Protein AF-A0A0E4C7U7-F1 (afdb_monomer)

Secondary structure (DSSP, 8-state):
-HHHHHHHHHHHHHHHHHHHHHHHHHSSPPEEEEEEES-HHHHHHHHHHHHHHS-TTS-EEEEEEEEGGGHHHHHHHHHHHHHH-TTEEEEEEEEPP-

Mean predicted aligned error: 12.33 Å

pLDDT: mean 71.05, std 8.7, range [51.72, 91.25]

Solvent-accessible surface area (backbone atoms only — not comparable to full-atom values): 5692 Å² total; per-residue (Å²): 116,68,69,60,53,54,50,53,50,52,53,52,52,52,51,50,53,53,51,52,54,50,51,53,64,70,67,51,78,55,54,75,42,82,43,79,43,91,49,75,85,58,39,61,59,51,49,50,54,56,55,69,74,45,66,91,85,52,52,30,32,39,38,40,35,28,42,70,94,50,51,69,63,43,54,52,49,48,55,52,47,40,70,76,37,77,54,40,47,75,45,80,44,80,40,80,78,128

Sequence (98 aa):
MILLKAFCFGLWLAMILALIRADWYEQAPFNQVYLYLNNPETAEGQVYKTLGHLLPDERLSLEISAYNPYYSELLFIASRIGRRYPAVMVQINRIAAR

Structure (mmCIF, N/CA/C/O backbone):
data_AF-A0A0E4C7U7-F1
#
_entry.id   AF-A0A0E4C7U7-F1
#
loop_
_atom_site.group_PDB
_atom_site.id
_atom_site.type_symbol
_atom_site.label_atom_id
_atom_site.label_alt_id
_atom_site.label_comp_id
_atom_site.label_asym_id
_atom_site.label_entity_id
_atom_site.label_seq_id
_atom_site.pdbx_PDB_ins_code
_atom_site.Cartn_x
_atom_site.Cartn_y
_atom_site.Cartn_z
_atom_site.occupancy
_atom_site.B_iso_or_equiv
_atom_site.auth_seq_id
_atom_site.auth_comp_id
_atom_site.auth_asym_id
_atom_site.auth_atom_id
_atom_site.pdbx_PDB_model_num
ATOM 1 N N . MET A 1 1 ? -41.481 -4.213 34.194 1.00 62.50 1 MET A N 1
ATOM 2 C CA . MET A 1 1 ? -41.496 -3.978 32.725 1.00 62.50 1 MET A CA 1
ATOM 3 C C . MET A 1 1 ? -40.726 -2.734 32.271 1.00 62.50 1 MET A C 1
ATOM 5 O O . MET A 1 1 ? -40.175 -2.775 31.180 1.00 62.50 1 MET A O 1
ATOM 9 N N . ILE A 1 2 ? -40.649 -1.651 33.058 1.00 73.75 2 ILE A N 1
ATOM 10 C CA . ILE A 1 2 ? -39.964 -0.401 32.654 1.00 73.75 2 ILE A CA 1
ATOM 11 C C . ILE A 1 2 ? -38.432 -0.566 32.551 1.00 73.75 2 ILE A C 1
ATOM 13 O O . ILE A 1 2 ? -37.839 -0.127 31.571 1.00 73.75 2 ILE A O 1
ATOM 17 N N . LEU A 1 3 ? -37.809 -1.285 33.492 1.00 76.44 3 LEU A N 1
ATOM 18 C CA . LEU A 1 3 ? -36.361 -1.566 33.495 1.00 76.44 3 LEU A CA 1
ATOM 19 C C . LEU A 1 3 ? -35.879 -2.323 32.244 1.00 76.44 3 LEU A C 1
ATOM 21 O O . LEU A 1 3 ? -34.848 -1.981 31.676 1.00 76.44 3 LEU A O 1
ATOM 25 N N . LEU A 1 4 ? -36.657 -3.303 31.771 1.00 81.31 4 LEU A N 1
ATOM 26 C CA . LEU A 1 4 ? -36.325 -4.078 30.570 1.00 81.31 4 LEU A CA 1
ATOM 27 C C . LEU A 1 4 ? -36.349 -3.206 29.306 1.00 81.31 4 LEU A C 1
ATOM 29 O O . LEU A 1 4 ? -35.465 -3.309 28.463 1.00 81.31 4 LEU A O 1
ATOM 33 N N . LYS A 1 5 ? -37.332 -2.302 29.197 1.00 77.25 5 LYS A N 1
ATOM 34 C CA . LYS A 1 5 ? -37.437 -1.374 28.063 1.00 77.25 5 LYS A CA 1
ATOM 35 C C . LYS A 1 5 ? -36.259 -0.400 28.009 1.00 77.25 5 LYS A C 1
ATOM 37 O O . LYS A 1 5 ? -35.727 -0.167 26.929 1.00 77.25 5 LYS A O 1
ATOM 42 N N . ALA A 1 6 ? -35.830 0.123 29.159 1.00 74.62 6 ALA A N 1
ATOM 43 C CA . ALA A 1 6 ? -34.666 1.004 29.240 1.00 74.62 6 ALA A CA 1
ATOM 44 C C . ALA A 1 6 ? -33.368 0.281 28.840 1.00 74.62 6 ALA A C 1
ATOM 46 O O . ALA A 1 6 ? -32.558 0.833 28.099 1.00 74.62 6 ALA A O 1
ATOM 47 N N . PHE A 1 7 ? -33.207 -0.977 29.264 1.00 82.00 7 PHE A N 1
ATOM 48 C CA . PHE A 1 7 ? -32.048 -1.791 28.902 1.00 82.00 7 PHE A CA 1
ATOM 49 C C . PHE A 1 7 ? -31.986 -2.073 27.393 1.00 82.00 7 PHE A C 1
ATOM 51 O O . PHE A 1 7 ? -30.954 -1.845 26.766 1.00 82.00 7 PHE A O 1
ATOM 58 N N . CYS A 1 8 ? -33.102 -2.485 26.781 1.00 84.00 8 CYS A N 1
ATOM 59 C CA . CYS A 1 8 ? -33.176 -2.692 25.332 1.00 84.00 8 CYS A CA 1
ATOM 60 C C . CYS A 1 8 ? -32.902 -1.404 24.542 1.00 84.00 8 CYS A C 1
ATOM 62 O O . CYS A 1 8 ? -32.234 -1.452 23.512 1.00 84.00 8 CYS A O 1
ATOM 64 N N . PHE A 1 9 ? -33.378 -0.257 25.034 1.00 84.31 9 PHE A N 1
ATOM 65 C CA . PHE A 1 9 ? -33.127 1.035 24.398 1.00 84.31 9 PHE A CA 1
ATOM 66 C C . PHE A 1 9 ? -31.642 1.424 24.443 1.00 84.31 9 PHE A C 1
ATOM 68 O O . PHE A 1 9 ? -31.094 1.857 23.433 1.00 84.31 9 PHE A O 1
ATOM 75 N N . GLY A 1 10 ? -30.965 1.206 25.576 1.00 82.50 10 GLY A N 1
ATOM 76 C CA . GLY A 1 10 ? -29.522 1.439 25.694 1.00 82.50 10 GLY A CA 1
ATOM 77 C C . GLY A 1 10 ? -28.694 0.545 24.766 1.00 82.50 10 GLY A C 1
ATOM 78 O O . GLY A 1 10 ? -27.746 1.014 24.141 1.00 82.50 10 GLY A O 1
ATOM 79 N N . LEU A 1 11 ? -29.087 -0.723 24.622 1.00 86.62 11 LEU A N 1
ATOM 80 C CA . LEU A 1 11 ? -28.413 -1.687 23.747 1.00 86.62 11 LEU A CA 1
ATOM 81 C C . LEU A 1 11 ? -28.582 -1.325 22.262 1.00 86.62 11 LEU A C 1
ATOM 83 O O . LEU A 1 11 ? -27.617 -1.354 21.500 1.00 86.62 11 LEU A O 1
ATOM 87 N N . TRP A 1 12 ? -29.785 -0.899 21.870 1.00 91.25 12 TRP A N 1
ATOM 88 C CA . TRP A 1 12 ? -30.063 -0.392 20.525 1.00 91.25 12 TRP A CA 1
ATOM 89 C C . TRP A 1 12 ? -29.268 0.883 20.211 1.00 91.25 12 TRP A C 1
ATOM 91 O O . TRP A 1 12 ? -28.650 0.985 19.151 1.00 91.25 12 TRP A O 1
ATOM 101 N N . LEU A 1 13 ? -29.208 1.826 21.156 1.00 87.88 13 LEU A N 1
ATOM 102 C CA . LEU A 1 13 ? -28.441 3.063 21.004 1.00 87.88 13 LEU A CA 1
ATOM 103 C C . LEU A 1 13 ? -26.934 2.784 20.861 1.00 87.88 13 LEU A C 1
ATOM 105 O O . LEU A 1 13 ? -26.277 3.380 20.009 1.00 87.88 13 LEU A O 1
ATOM 109 N N . ALA A 1 14 ? -26.394 1.847 21.645 1.00 84.19 14 ALA A N 1
ATOM 110 C CA . ALA A 1 14 ? -24.995 1.432 21.555 1.00 84.19 14 ALA A CA 1
ATOM 111 C C . ALA A 1 14 ? -24.662 0.789 20.197 1.00 84.19 14 ALA A C 1
ATOM 113 O O . ALA A 1 14 ? -23.610 1.082 19.629 1.00 84.19 14 ALA A O 1
ATOM 114 N N . MET A 1 15 ? -25.563 -0.034 19.647 1.00 86.56 15 MET A N 1
ATOM 115 C CA . MET A 1 15 ? -25.397 -0.601 18.304 1.00 86.56 15 MET A CA 1
ATOM 116 C C . MET A 1 15 ? -25.363 0.483 17.225 1.00 86.56 15 MET A C 1
ATOM 118 O O . MET A 1 15 ? -24.506 0.432 16.348 1.00 86.56 15 MET A O 1
ATOM 122 N N . ILE A 1 16 ? -26.245 1.484 17.302 1.00 85.62 16 ILE A N 1
ATOM 123 C CA . ILE A 1 16 ? -26.256 2.599 16.343 1.00 85.62 16 ILE A CA 1
ATOM 124 C C . ILE A 1 16 ? -24.971 3.419 16.437 1.00 85.62 16 ILE A C 1
ATOM 126 O O . ILE A 1 16 ? -24.363 3.718 15.414 1.00 85.62 16 ILE A O 1
ATOM 130 N N . LEU A 1 17 ? -24.516 3.737 17.649 1.00 78.12 17 LEU A N 1
ATOM 131 C CA . LEU A 1 17 ? -23.254 4.448 17.863 1.00 78.12 17 LEU A CA 1
ATOM 132 C C . LEU A 1 17 ? -22.053 3.671 17.308 1.00 78.12 17 LEU A C 1
ATOM 134 O O . LEU A 1 17 ? -21.172 4.273 16.696 1.00 78.1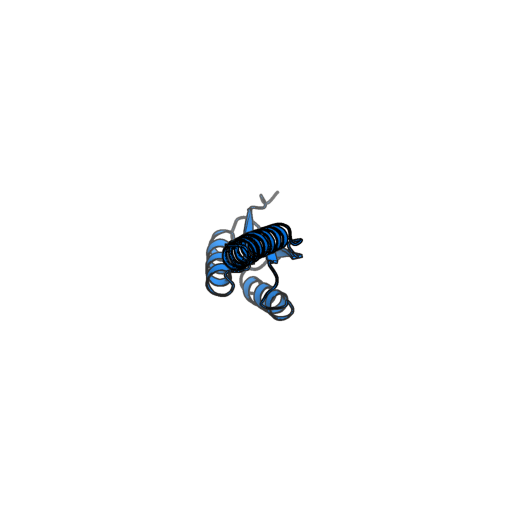2 17 LEU A O 1
ATOM 138 N N . ALA A 1 18 ? -22.022 2.348 17.481 1.00 72.31 18 ALA A N 1
ATOM 139 C CA . ALA A 1 18 ? 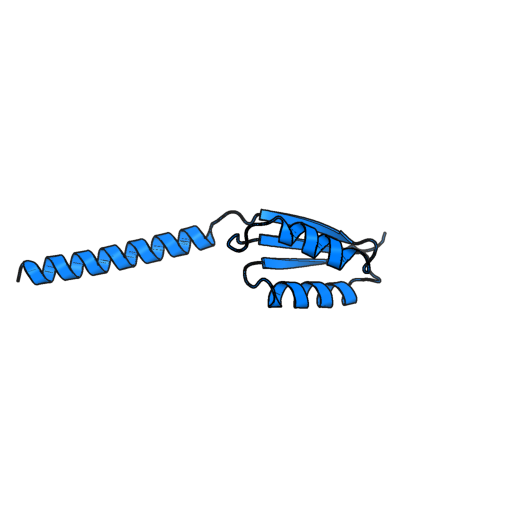-20.984 1.499 16.902 1.00 72.31 18 ALA A CA 1
ATOM 140 C C . ALA A 1 18 ? -21.024 1.508 15.364 1.00 72.31 18 ALA A C 1
ATOM 142 O O . ALA A 1 18 ? -19.972 1.594 14.733 1.00 72.31 18 ALA A O 1
ATOM 143 N N . LEU A 1 19 ? -22.222 1.486 14.770 1.00 74.75 19 LEU A N 1
ATOM 144 C CA . LEU A 1 19 ? -22.406 1.538 13.319 1.00 74.75 19 LEU A CA 1
ATOM 145 C C . LEU A 1 19 ? -21.948 2.882 12.733 1.00 74.75 19 LEU A C 1
ATOM 147 O O . LEU A 1 19 ? -21.193 2.905 11.769 1.00 74.75 19 LEU A O 1
ATOM 151 N N . ILE A 1 20 ? -22.339 3.997 13.361 1.00 69.81 20 ILE A N 1
ATOM 152 C CA . ILE A 1 20 ? -21.929 5.351 12.954 1.00 69.81 20 ILE A CA 1
ATOM 153 C C . ILE A 1 20 ? -20.407 5.495 13.037 1.00 69.81 20 ILE A C 1
ATOM 155 O O . ILE A 1 20 ? -19.783 6.073 12.150 1.00 69.81 20 ILE A O 1
ATOM 159 N N . ARG A 1 21 ? -19.789 4.956 14.094 1.00 61.78 21 ARG A N 1
ATOM 160 C CA . ARG A 1 21 ? -18.335 5.012 14.271 1.00 61.78 21 ARG A CA 1
ATOM 161 C C . ARG A 1 21 ? -17.593 4.183 13.220 1.00 61.78 21 ARG A C 1
ATOM 163 O O . ARG A 1 21 ? -16.514 4.590 12.802 1.00 61.78 21 ARG A O 1
ATOM 170 N N . ALA A 1 22 ? -18.160 3.054 12.795 1.00 58.53 22 ALA A N 1
ATOM 171 C CA . ALA A 1 22 ? -17.613 2.248 11.706 1.00 58.53 22 ALA A CA 1
ATOM 172 C C . ALA A 1 22 ? -17.702 2.982 10.356 1.00 58.53 22 ALA A C 1
ATOM 174 O O . ALA A 1 22 ? -16.709 3.036 9.637 1.00 58.53 22 ALA A O 1
ATOM 175 N N . ASP A 1 23 ? -18.837 3.620 10.066 1.00 61.06 23 ASP A N 1
ATOM 176 C CA . ASP A 1 23 ? -19.062 4.383 8.828 1.00 61.06 23 ASP A CA 1
ATOM 177 C C . ASP A 1 23 ? -18.143 5.618 8.734 1.00 61.06 23 ASP A C 1
ATOM 179 O O . ASP A 1 23 ? -17.511 5.880 7.713 1.00 61.06 23 ASP A O 1
ATOM 183 N N . TRP A 1 24 ? -17.933 6.325 9.850 1.00 56.00 24 TRP A N 1
ATOM 184 C CA . TRP A 1 24 ? -16.940 7.407 9.927 1.00 56.00 24 TRP A CA 1
ATOM 185 C C . TRP A 1 24 ? -15.507 6.929 9.686 1.00 56.00 24 TRP A C 1
ATOM 187 O O . TRP A 1 24 ? -14.694 7.659 9.122 1.00 56.00 24 TRP A O 1
ATOM 197 N N . TYR A 1 25 ? -15.186 5.707 10.108 1.00 51.72 25 TYR A N 1
ATOM 198 C CA . TYR A 1 25 ? -13.878 5.111 9.856 1.00 51.72 25 TYR A CA 1
ATOM 199 C C . TYR A 1 25 ? -13.722 4.707 8.376 1.00 51.72 25 TYR A C 1
ATOM 201 O O . TYR A 1 25 ? -12.612 4.742 7.847 1.00 51.72 25 TYR A O 1
ATOM 209 N N . GLU A 1 26 ? -14.819 4.386 7.680 1.00 52.31 26 GLU A N 1
ATOM 210 C CA . GLU A 1 26 ? -14.862 4.169 6.225 1.00 52.31 26 GLU A CA 1
ATOM 211 C C . GLU A 1 26 ? -14.723 5.442 5.395 1.00 52.31 26 GLU A C 1
ATOM 213 O O . GLU A 1 26 ? -14.082 5.402 4.346 1.00 52.31 26 GLU A O 1
ATOM 218 N N . GLN A 1 27 ? -15.231 6.567 5.890 1.00 52.91 27 GLN A N 1
ATOM 219 C CA . GLN A 1 27 ? -15.208 7.852 5.186 1.00 52.91 27 GLN A CA 1
ATOM 220 C C . GLN A 1 27 ? -14.003 8.740 5.538 1.00 52.91 27 GLN A C 1
ATOM 222 O O . GLN A 1 27 ? -13.885 9.848 5.009 1.00 52.91 27 GLN A O 1
ATOM 227 N N . ALA A 1 28 ? -13.109 8.286 6.424 1.00 52.66 28 ALA A N 1
ATOM 228 C CA . ALA A 1 28 ? -11.908 9.036 6.776 1.00 52.66 28 ALA A CA 1
ATOM 229 C C . ALA A 1 28 ? -11.065 9.325 5.514 1.00 52.66 28 ALA A C 1
ATOM 231 O O . ALA A 1 28 ? -10.844 8.417 4.708 1.00 52.66 28 ALA A O 1
ATOM 232 N N . PRO A 1 29 ? -10.593 10.572 5.322 1.00 54.31 29 PRO A N 1
ATOM 233 C CA . PRO A 1 29 ? -9.816 10.935 4.148 1.00 54.31 29 PRO A CA 1
ATOM 234 C C . PRO A 1 29 ? -8.543 10.092 4.113 1.00 54.31 29 PRO A C 1
ATOM 236 O O . PRO A 1 29 ? -7.728 10.143 5.032 1.00 54.31 29 PRO A O 1
ATOM 239 N N . PHE A 1 30 ? -8.380 9.298 3.055 1.00 58.97 30 PHE A N 1
ATOM 240 C CA . PHE A 1 30 ? -7.132 8.588 2.831 1.00 58.97 30 PHE A CA 1
ATOM 241 C C . PHE A 1 30 ? -6.023 9.617 2.642 1.00 58.97 30 PHE A C 1
ATOM 243 O O . PHE A 1 30 ? -6.073 10.422 1.709 1.00 58.97 30 PHE A O 1
ATOM 250 N N . ASN A 1 31 ? -4.999 9.570 3.491 1.00 61.03 31 ASN A N 1
ATOM 251 C CA . ASN A 1 31 ? -3.779 10.315 3.221 1.00 61.03 31 ASN A CA 1
ATOM 252 C C . ASN A 1 31 ? -3.132 9.686 1.979 1.00 61.03 31 ASN A C 1
ATOM 254 O O . ASN A 1 31 ? -2.735 8.516 1.986 1.00 61.03 31 ASN A O 1
ATOM 258 N N . GLN A 1 32 ? -3.128 10.447 0.882 1.00 63.25 32 GLN A N 1
ATOM 259 C CA . GLN A 1 32 ? -2.624 10.001 -0.410 1.00 63.25 32 GLN A CA 1
ATOM 260 C C . GLN A 1 32 ? -1.119 10.229 -0.492 1.00 63.25 32 GLN A C 1
ATOM 262 O O . GLN A 1 32 ? -0.635 11.352 -0.354 1.00 63.25 32 GLN A O 1
ATOM 267 N N . VAL A 1 33 ? -0.381 9.158 -0.754 1.00 63.22 33 VAL A N 1
ATOM 268 C CA . VAL A 1 33 ? 1.059 9.203 -0.985 1.00 63.22 33 VAL A CA 1
ATOM 269 C C . VAL A 1 33 ? 1.318 8.832 -2.435 1.00 63.22 33 VAL A C 1
ATOM 271 O O . VAL A 1 33 ? 1.034 7.709 -2.843 1.00 63.22 33 VAL A O 1
ATOM 274 N N . TYR A 1 34 ? 1.884 9.768 -3.195 1.00 65.75 34 TYR A N 1
ATOM 275 C CA . TYR A 1 34 ? 2.282 9.552 -4.583 1.00 65.75 34 TYR A CA 1
ATOM 276 C C . TYR A 1 34 ? 3.765 9.206 -4.647 1.00 65.75 34 TYR A C 1
ATOM 278 O O . TYR A 1 34 ? 4.613 9.997 -4.229 1.00 65.75 34 TYR A O 1
ATOM 286 N N . LEU A 1 35 ? 4.088 8.040 -5.200 1.00 66.38 35 LEU A N 1
ATOM 287 C CA . LEU A 1 35 ? 5.465 7.625 -5.441 1.00 66.38 35 LEU A CA 1
ATOM 288 C C . LEU A 1 35 ? 5.697 7.415 -6.932 1.00 66.38 35 LEU A C 1
ATOM 290 O O . LEU A 1 35 ? 5.060 6.576 -7.569 1.00 66.38 35 LEU A O 1
ATOM 294 N N . TYR A 1 36 ? 6.650 8.172 -7.470 1.00 66.19 36 TYR A N 1
ATOM 295 C CA . TYR A 1 36 ? 7.125 8.029 -8.839 1.00 66.19 36 TYR A CA 1
ATOM 296 C C . TYR A 1 36 ? 8.426 7.250 -8.834 1.00 66.19 36 TYR A C 1
ATOM 298 O O . TYR A 1 36 ? 9.440 7.724 -8.321 1.00 66.19 36 TYR A O 1
ATOM 306 N N . LEU A 1 37 ? 8.401 6.060 -9.422 1.00 63.41 37 LEU A N 1
ATOM 307 C CA . LEU A 1 37 ? 9.562 5.188 -9.442 1.00 63.41 37 LEU A CA 1
ATOM 308 C C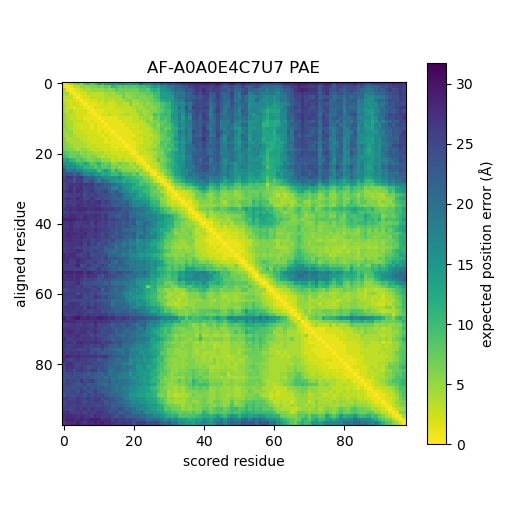 . LEU A 1 37 ? 10.222 5.214 -10.812 1.00 63.41 37 LEU A C 1
ATOM 310 O O . LEU A 1 37 ? 9.713 4.690 -11.803 1.00 63.41 37 LEU A O 1
ATOM 314 N N . ASN A 1 38 ? 11.387 5.849 -10.838 1.00 66.75 38 ASN A N 1
ATOM 315 C CA . ASN A 1 38 ? 12.349 5.804 -11.931 1.00 66.75 38 ASN A CA 1
ATOM 316 C C . ASN A 1 38 ? 13.481 4.790 -11.667 1.00 66.75 38 ASN A C 1
ATOM 318 O O . ASN A 1 38 ? 14.180 4.424 -12.606 1.00 66.75 38 ASN A O 1
ATOM 322 N N . ASN A 1 39 ? 13.643 4.328 -10.420 1.00 68.69 39 ASN A N 1
ATOM 323 C CA . ASN A 1 39 ? 14.618 3.320 -10.012 1.00 68.69 39 ASN A CA 1
ATOM 324 C C . ASN A 1 39 ? 14.008 2.380 -8.940 1.00 68.69 39 ASN A C 1
ATOM 326 O O . ASN A 1 39 ? 13.614 2.858 -7.873 1.00 68.69 39 ASN A O 1
ATOM 330 N N . PRO A 1 40 ? 13.914 1.060 -9.192 1.00 64.19 40 PRO A N 1
ATOM 331 C CA . PRO A 1 40 ? 13.315 0.100 -8.261 1.00 64.19 40 PRO A CA 1
ATOM 332 C C . PRO A 1 40 ? 14.139 -0.130 -6.983 1.00 64.19 40 PRO A C 1
ATOM 334 O O . PRO A 1 40 ? 13.562 -0.465 -5.952 1.00 64.19 40 PRO A O 1
ATOM 337 N N . GLU A 1 41 ? 15.461 0.068 -7.005 1.00 69.12 41 GLU A N 1
ATOM 338 C CA . GLU A 1 41 ? 16.325 -0.200 -5.841 1.00 69.12 41 GLU A CA 1
ATOM 339 C C . GLU A 1 41 ? 16.092 0.803 -4.707 1.00 69.12 41 GLU A C 1
ATOM 341 O O . GLU A 1 41 ? 16.114 0.456 -3.526 1.00 69.12 41 GLU A O 1
ATOM 346 N N . THR A 1 42 ? 15.824 2.061 -5.057 1.00 70.94 42 THR A N 1
ATOM 347 C CA . THR A 1 42 ? 15.534 3.125 -4.088 1.00 70.94 42 THR A CA 1
ATOM 348 C C . THR A 1 42 ? 14.047 3.216 -3.747 1.00 70.94 42 THR A C 1
ATOM 350 O O . THR A 1 42 ? 13.690 3.806 -2.724 1.00 70.94 42 THR A O 1
ATOM 353 N N . ALA A 1 43 ? 13.188 2.598 -4.562 1.00 68.56 43 ALA A N 1
ATOM 354 C CA . ALA A 1 43 ? 11.739 2.618 -4.428 1.00 68.56 43 ALA A CA 1
ATOM 355 C C . ALA A 1 43 ? 11.258 2.108 -3.072 1.00 68.56 43 ALA A C 1
ATOM 357 O O . ALA A 1 43 ? 10.543 2.802 -2.353 1.00 68.56 43 ALA A O 1
ATOM 358 N N . GLU A 1 44 ? 11.672 0.896 -2.709 1.00 70.38 44 GLU A N 1
ATOM 359 C CA . GLU A 1 44 ? 11.223 0.240 -1.484 1.00 70.38 44 GLU A CA 1
ATOM 360 C C . GLU A 1 44 ? 11.654 1.041 -0.240 1.00 70.38 44 GLU A C 1
ATOM 362 O O . GLU A 1 44 ? 10.861 1.251 0.679 1.00 70.38 44 GLU A O 1
ATOM 367 N N . GLY A 1 45 ? 12.878 1.580 -0.247 1.00 73.44 45 GLY A N 1
ATOM 368 C CA . GLY A 1 45 ? 13.382 2.437 0.827 1.00 73.44 45 GLY A CA 1
ATOM 369 C C . GLY A 1 45 ? 12.609 3.750 0.968 1.00 73.44 45 GLY A C 1
ATOM 370 O O . GLY A 1 45 ? 12.295 4.160 2.086 1.00 73.44 45 GLY A O 1
ATOM 371 N N . GLN A 1 46 ? 12.256 4.395 -0.148 1.00 72.25 46 GLN A N 1
ATOM 372 C CA . GLN A 1 46 ? 11.422 5.599 -0.131 1.00 72.25 46 GLN A CA 1
ATOM 373 C C . GLN A 1 46 ? 10.018 5.305 0.394 1.00 72.25 46 GLN A C 1
ATOM 375 O O . GLN A 1 46 ? 9.516 6.072 1.213 1.00 72.25 46 GLN A O 1
ATOM 380 N N . VAL A 1 47 ? 9.416 4.176 0.002 1.00 72.75 47 VAL A N 1
ATOM 381 C CA . VAL A 1 47 ? 8.108 3.772 0.527 1.00 72.75 47 VAL A CA 1
ATOM 382 C C . VAL A 1 47 ? 8.174 3.581 2.039 1.00 72.75 47 VAL A C 1
ATOM 384 O O . VAL A 1 47 ? 7.374 4.172 2.758 1.00 72.75 47 VAL A O 1
ATOM 387 N N . TYR A 1 48 ? 9.133 2.801 2.548 1.00 75.31 48 TYR A N 1
ATOM 388 C CA . TYR A 1 48 ? 9.238 2.563 3.989 1.00 75.31 48 TYR A CA 1
ATOM 389 C C . TYR A 1 48 ? 9.561 3.825 4.775 1.00 75.31 48 TYR A C 1
ATOM 391 O O . TYR A 1 48 ? 9.074 3.972 5.891 1.00 75.31 48 TYR A O 1
ATOM 399 N N . LYS A 1 49 ? 10.354 4.742 4.215 1.00 75.75 49 LYS A N 1
ATOM 400 C CA . LYS A 1 49 ? 10.619 6.029 4.856 1.00 75.75 49 LYS A CA 1
ATOM 401 C C . LYS A 1 49 ? 9.338 6.850 4.970 1.00 75.75 49 LYS A C 1
ATOM 403 O O . LYS A 1 49 ? 9.043 7.354 6.046 1.00 75.75 49 LYS A O 1
ATOM 408 N N . THR A 1 50 ? 8.554 6.934 3.897 1.00 70.56 50 THR A N 1
ATOM 409 C CA . THR A 1 50 ? 7.281 7.663 3.911 1.00 70.56 50 THR A CA 1
ATOM 410 C C . THR A 1 50 ? 6.267 7.011 4.846 1.00 70.56 50 THR A C 1
ATOM 412 O O . THR A 1 50 ? 5.682 7.698 5.675 1.00 70.56 50 THR A O 1
ATOM 415 N N . LEU A 1 51 ? 6.119 5.684 4.793 1.00 70.62 51 LEU A N 1
ATOM 416 C CA . LEU A 1 51 ? 5.242 4.938 5.699 1.00 70.62 51 LEU A CA 1
ATOM 417 C C . LEU A 1 51 ? 5.707 5.007 7.159 1.00 70.62 51 LEU A C 1
ATOM 419 O O . LEU A 1 51 ? 4.877 5.024 8.055 1.00 70.62 51 LEU A O 1
ATOM 423 N N . GLY A 1 52 ? 7.015 5.073 7.415 1.00 68.31 52 GLY A N 1
ATOM 424 C CA . GLY A 1 52 ? 7.573 5.193 8.763 1.00 68.31 52 GLY A CA 1
ATOM 425 C C . GLY A 1 52 ? 7.338 6.558 9.415 1.00 68.31 52 GLY A C 1
ATOM 426 O O . GLY A 1 52 ? 7.409 6.661 10.636 1.00 68.31 52 GLY A O 1
ATOM 427 N N . HIS A 1 53 ? 7.052 7.594 8.6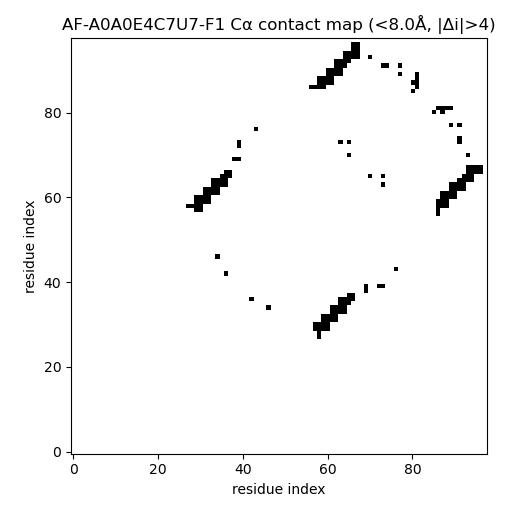22 1.00 66.25 53 HIS A N 1
ATOM 428 C CA . HIS A 1 53 ? 6.635 8.906 9.122 1.00 66.25 53 HIS A CA 1
ATOM 429 C C . HIS A 1 53 ? 5.121 9.013 9.343 1.00 66.25 53 HIS A C 1
ATOM 431 O O . HIS A 1 53 ? 4.676 9.959 9.992 1.00 66.25 53 HIS A O 1
ATOM 437 N N . LEU A 1 54 ? 4.338 8.072 8.814 1.00 65.50 54 LEU A N 1
ATOM 438 C CA . LEU A 1 54 ? 2.885 8.061 8.930 1.00 65.50 54 LEU A CA 1
ATOM 439 C C . LEU A 1 54 ? 2.459 7.244 10.155 1.00 65.50 54 LEU A C 1
ATOM 441 O O . LEU A 1 54 ? 3.092 6.250 10.517 1.00 65.50 54 LEU A O 1
ATOM 445 N N . LEU A 1 55 ? 1.403 7.697 10.830 1.00 59.59 55 LEU A N 1
ATOM 446 C CA . LEU A 1 55 ? 0.897 7.038 12.032 1.00 59.59 55 LEU A CA 1
ATOM 447 C C . LEU A 1 55 ? 0.371 5.628 11.678 1.00 59.59 55 LEU A C 1
ATOM 449 O O . LEU A 1 55 ? -0.333 5.485 10.679 1.00 59.59 55 LEU A O 1
ATOM 453 N N . PRO A 1 56 ? 0.665 4.588 12.488 1.00 58.88 56 PRO A N 1
ATOM 454 C CA . P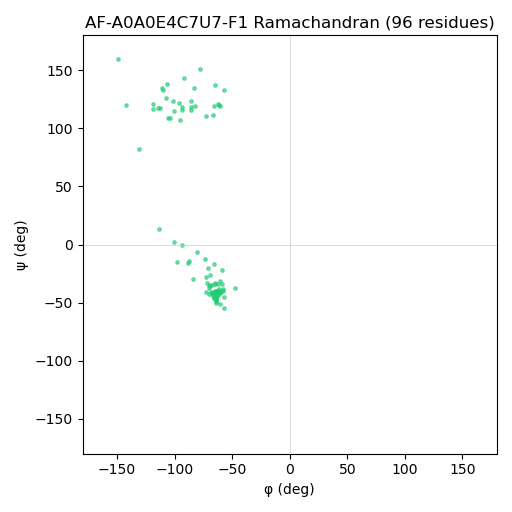RO A 1 56 ? 0.304 3.197 12.182 1.00 58.88 56 PRO A CA 1
ATOM 455 C C . PRO A 1 56 ? -1.201 2.938 12.004 1.00 58.88 56 PRO A C 1
ATOM 457 O O . PRO A 1 56 ? -1.572 1.949 11.376 1.00 58.88 56 PRO A O 1
ATOM 460 N N . ASP A 1 57 ? -2.046 3.814 12.551 1.00 60.34 57 ASP A N 1
ATOM 461 C CA . ASP A 1 57 ? -3.505 3.663 12.582 1.00 60.34 57 ASP A CA 1
ATOM 462 C C . ASP A 1 57 ? -4.233 4.488 11.507 1.00 60.34 57 ASP A C 1
ATOM 464 O O . ASP A 1 57 ? -5.467 4.489 11.451 1.00 60.34 57 ASP A O 1
ATOM 468 N N . GLU A 1 58 ? -3.496 5.202 10.651 1.00 65.50 58 GLU A N 1
ATOM 469 C CA . GLU A 1 58 ? -4.094 5.948 9.548 1.00 65.50 58 GLU A CA 1
ATOM 470 C C . GLU A 1 58 ? -4.351 5.042 8.342 1.00 65.50 58 GLU A C 1
ATOM 472 O O . GLU A 1 58 ? -3.506 4.253 7.914 1.00 65.50 58 GLU A O 1
ATOM 477 N N . ARG A 1 59 ? -5.547 5.176 7.763 1.00 63.22 59 ARG A N 1
ATOM 478 C CA . ARG A 1 59 ? -5.879 4.573 6.473 1.00 63.22 59 ARG A CA 1
ATOM 479 C C . ARG A 1 59 ? -5.158 5.360 5.384 1.00 63.22 59 ARG A C 1
ATOM 481 O O . ARG A 1 59 ? -5.476 6.519 5.124 1.00 63.22 59 ARG A O 1
ATOM 488 N N . LEU A 1 60 ? -4.167 4.734 4.761 1.00 69.81 60 LEU A N 1
ATOM 489 C CA . LEU A 1 60 ? -3.310 5.367 3.758 1.00 69.81 60 LEU A CA 1
ATOM 490 C C . LEU A 1 60 ? -3.667 4.847 2.372 1.00 69.81 60 LEU A C 1
ATOM 492 O O . LEU A 1 60 ? -3.853 3.645 2.193 1.00 69.81 60 LEU A O 1
ATOM 496 N N . SER A 1 61 ? -3.714 5.737 1.385 1.00 71.62 61 SER A N 1
ATOM 497 C CA . SER A 1 61 ? -3.770 5.339 -0.021 1.00 71.62 61 SER A CA 1
ATOM 498 C C . SER A 1 61 ? -2.408 5.597 -0.643 1.00 71.62 61 SER A C 1
ATOM 500 O O . SER A 1 61 ? -2.002 6.742 -0.832 1.00 71.62 61 SER A O 1
ATOM 502 N N . LEU A 1 62 ? -1.681 4.527 -0.935 1.00 74.44 62 LEU A N 1
ATOM 503 C CA . LEU A 1 62 ? -0.382 4.585 -1.581 1.00 74.44 62 LEU A CA 1
ATOM 504 C C . LEU A 1 62 ? -0.564 4.387 -3.082 1.00 74.44 62 LEU A C 1
ATOM 506 O O . LEU A 1 62 ? -0.813 3.272 -3.535 1.00 74.44 62 LEU A O 1
ATOM 510 N N . GLU A 1 63 ? -0.411 5.455 -3.853 1.00 75.25 63 GLU A N 1
ATOM 511 C CA . GLU A 1 63 ? -0.375 5.374 -5.305 1.00 75.25 63 GLU A CA 1
ATOM 512 C C . GLU A 1 63 ? 1.075 5.273 -5.773 1.00 75.25 63 GLU A C 1
ATOM 514 O O . GLU A 1 63 ? 1.889 6.173 -5.548 1.00 75.25 63 GLU A O 1
ATOM 519 N N . ILE A 1 64 ? 1.404 4.168 -6.439 1.00 72.31 64 ILE A N 1
ATOM 520 C CA . ILE A 1 64 ? 2.733 3.947 -6.988 1.00 72.31 64 ILE A CA 1
ATOM 521 C C . ILE A 1 64 ? 2.662 3.900 -8.506 1.00 72.31 64 ILE A C 1
ATOM 523 O O . ILE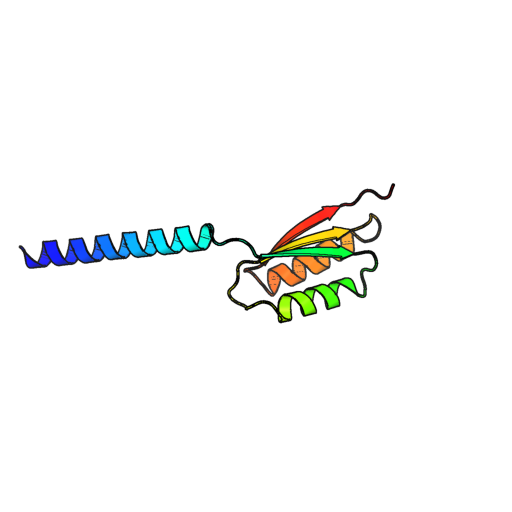 A 1 64 ? 2.037 3.016 -9.093 1.00 72.31 64 ILE A O 1
ATOM 527 N N . SER A 1 65 ? 3.338 4.852 -9.139 1.00 71.94 65 SER A N 1
ATOM 528 C CA . SER A 1 65 ? 3.400 4.980 -10.588 1.00 71.94 65 SER A CA 1
ATOM 529 C C . SER A 1 65 ? 4.797 4.652 -11.104 1.00 71.94 65 SER A C 1
ATOM 531 O O . SER A 1 65 ? 5.793 5.141 -10.564 1.00 71.94 65 SER A O 1
ATOM 533 N N . ALA A 1 66 ? 4.891 3.857 -12.173 1.00 65.81 66 ALA A N 1
ATOM 534 C CA . ALA A 1 66 ? 6.190 3.525 -12.759 1.00 65.81 66 ALA A CA 1
ATOM 535 C C . ALA A 1 66 ? 6.213 3.279 -14.252 1.00 65.81 66 ALA A C 1
ATOM 537 O O . ALA A 1 66 ? 5.213 2.931 -14.882 1.00 65.81 66 ALA A O 1
ATOM 538 N N . TYR A 1 67 ? 7.429 3.413 -14.777 1.00 69.56 67 TYR A N 1
ATOM 539 C CA . TYR A 1 67 ? 7.774 3.130 -16.155 1.00 69.56 67 TYR A CA 1
ATOM 540 C C . TYR A 1 67 ? 7.928 1.630 -16.423 1.00 69.56 67 TYR A C 1
ATOM 542 O O . TYR A 1 67 ? 8.307 0.834 -15.564 1.00 69.56 67 TYR A O 1
ATOM 550 N N . ASN A 1 68 ? 7.638 1.274 -17.674 1.00 62.25 68 ASN A N 1
ATOM 551 C CA . ASN A 1 68 ? 7.390 -0.077 -18.171 1.00 62.25 68 ASN A CA 1
ATOM 552 C C . ASN A 1 68 ? 8.395 -1.186 -17.765 1.00 62.25 68 ASN A C 1
ATOM 554 O O . ASN A 1 68 ? 7.910 -2.279 -17.486 1.00 62.25 68 ASN A O 1
ATOM 558 N N . PRO A 1 69 ? 9.727 -0.993 -17.657 1.00 68.62 69 PRO A N 1
ATOM 559 C CA . PRO A 1 69 ? 10.579 -2.117 -17.266 1.00 68.62 69 PRO A CA 1
ATOM 560 C C . PRO A 1 69 ? 10.483 -2.497 -15.778 1.00 68.62 69 PRO A C 1
ATOM 562 O O . PRO A 1 69 ? 10.956 -3.568 -15.431 1.00 68.62 69 PRO A O 1
ATOM 565 N N . TYR A 1 70 ? 9.874 -1.675 -14.912 1.00 70.88 70 TYR A N 1
ATOM 566 C CA . TYR A 1 70 ? 9.904 -1.870 -13.449 1.00 70.88 70 TYR A CA 1
ATOM 567 C C . TYR A 1 70 ? 8.541 -2.201 -12.822 1.00 70.88 70 TYR A C 1
ATOM 569 O O . TYR A 1 70 ? 8.358 -2.120 -11.605 1.00 70.88 70 TYR A O 1
ATOM 577 N N . TYR A 1 71 ? 7.547 -2.539 -13.646 1.00 72.06 71 TYR A N 1
ATOM 578 C CA . TYR A 1 71 ? 6.183 -2.805 -13.179 1.00 72.06 71 TYR A CA 1
ATOM 579 C C . TYR A 1 71 ? 6.076 -4.101 -12.352 1.00 72.06 71 TYR A C 1
ATOM 581 O O . TYR A 1 71 ? 5.320 -4.165 -11.383 1.00 72.06 71 TYR A O 1
ATOM 589 N N . SER A 1 72 ? 6.851 -5.132 -12.698 1.00 77.44 72 SER A N 1
ATOM 590 C CA . SER A 1 72 ? 6.901 -6.413 -11.977 1.00 77.44 72 SER A CA 1
ATOM 591 C C . SER A 1 72 ? 7.427 -6.263 -10.552 1.00 77.44 72 SER A C 1
ATOM 593 O O . SER A 1 72 ? 6.814 -6.734 -9.596 1.00 77.44 72 SER A O 1
ATOM 595 N N . GLU A 1 73 ? 8.543 -5.562 -10.404 1.00 76.62 73 GLU A N 1
ATOM 596 C CA . GLU A 1 73 ? 9.215 -5.245 -9.148 1.00 76.62 73 GLU A CA 1
ATOM 597 C C . GLU A 1 73 ? 8.268 -4.472 -8.230 1.00 76.62 73 GLU A C 1
ATOM 599 O O . GLU A 1 73 ? 8.230 -4.681 -7.018 1.00 76.62 73 GLU A O 1
ATOM 604 N N . LEU A 1 74 ? 7.420 -3.643 -8.827 1.00 74.06 74 LEU A N 1
ATOM 605 C CA . LEU A 1 74 ? 6.407 -2.886 -8.124 1.00 74.06 74 LEU A CA 1
ATOM 606 C C . LEU A 1 74 ? 5.266 -3.694 -7.559 1.00 74.06 74 LEU A C 1
ATOM 608 O O . LEU A 1 74 ? 4.867 -3.459 -6.421 1.00 74.06 74 LEU A O 1
ATOM 612 N N . LEU A 1 75 ? 4.762 -4.659 -8.319 1.00 78.56 75 LEU A N 1
ATOM 613 C CA . LEU A 1 75 ? 3.776 -5.602 -7.805 1.00 78.56 75 LEU A CA 1
ATOM 614 C C . LEU A 1 75 ? 4.338 -6.355 -6.592 1.00 78.56 75 LEU A C 1
ATOM 616 O O . LEU A 1 75 ? 3.629 -6.552 -5.604 1.00 78.56 75 LEU A O 1
ATOM 620 N N . PHE A 1 76 ? 5.627 -6.711 -6.625 1.00 82.62 76 PHE A N 1
ATOM 621 C CA . PHE A 1 76 ? 6.311 -7.333 -5.491 1.00 82.62 76 PHE A CA 1
ATOM 622 C C . PHE A 1 76 ? 6.433 -6.401 -4.279 1.00 82.62 76 PHE A C 1
ATOM 624 O O . PHE A 1 76 ? 6.134 -6.821 -3.158 1.00 82.62 76 PHE A O 1
ATOM 631 N N . ILE A 1 77 ? 6.832 -5.145 -4.484 1.00 77.25 77 ILE A N 1
ATOM 632 C CA . ILE A 1 77 ? 6.948 -4.146 -3.413 1.00 77.25 77 ILE A CA 1
ATOM 633 C C . ILE A 1 77 ? 5.566 -3.858 -2.804 1.00 77.25 77 ILE A C 1
ATOM 635 O O . ILE A 1 77 ? 5.395 -3.970 -1.590 1.00 77.25 77 ILE A O 1
ATOM 639 N N . ALA A 1 78 ? 4.552 -3.603 -3.634 1.00 77.44 78 ALA A N 1
ATOM 640 C CA . ALA A 1 78 ? 3.166 -3.387 -3.218 1.00 77.44 78 ALA A CA 1
ATOM 641 C C . ALA A 1 78 ? 2.605 -4.572 -2.417 1.00 77.44 78 ALA A C 1
ATOM 643 O O . ALA A 1 78 ? 2.027 -4.388 -1.346 1.00 77.44 78 ALA A O 1
ATOM 644 N N . SER A 1 79 ? 2.843 -5.801 -2.887 1.00 81.31 79 SER A N 1
ATOM 645 C CA . SER A 1 79 ? 2.481 -7.042 -2.190 1.00 81.31 79 SER A CA 1
ATOM 646 C C . SER A 1 79 ? 3.106 -7.141 -0.796 1.00 81.31 79 SER A C 1
ATOM 648 O O . SER A 1 79 ? 2.473 -7.620 0.150 1.00 81.31 79 SER A O 1
ATOM 650 N N . ARG A 1 80 ? 4.367 -6.722 -0.657 1.00 84.12 80 ARG A N 1
ATOM 651 C CA . ARG A 1 80 ? 5.093 -6.755 0.615 1.00 84.12 80 ARG A CA 1
ATOM 652 C C . ARG A 1 80 ? 4.578 -5.684 1.576 1.00 84.12 80 ARG A C 1
ATOM 654 O O . ARG A 1 80 ? 4.388 -5.977 2.755 1.00 84.12 80 ARG A O 1
ATOM 661 N N . ILE A 1 81 ? 4.288 -4.488 1.066 1.00 77.50 81 ILE A N 1
ATOM 662 C CA . ILE A 1 81 ? 3.709 -3.381 1.837 1.00 77.50 81 ILE A CA 1
ATOM 663 C C . ILE A 1 81 ? 2.318 -3.745 2.343 1.00 77.50 81 ILE A C 1
ATOM 665 O O . ILE A 1 81 ? 2.098 -3.656 3.544 1.00 77.50 81 ILE A O 1
ATOM 669 N N . GLY A 1 82 ? 1.418 -4.226 1.481 1.00 75.19 82 GLY A N 1
ATOM 670 C CA . GLY A 1 82 ? 0.056 -4.594 1.888 1.00 75.19 82 GLY A CA 1
ATOM 671 C C . GLY A 1 82 ? 0.024 -5.707 2.941 1.00 75.19 82 GLY A C 1
ATOM 672 O O . GLY A 1 82 ? -0.832 -5.710 3.819 1.00 75.19 82 GLY A O 1
ATOM 673 N N . ARG A 1 83 ? 1.005 -6.622 2.920 1.00 80.19 83 ARG A N 1
ATOM 674 C CA . ARG A 1 83 ? 1.170 -7.637 3.975 1.00 80.19 83 ARG A CA 1
ATOM 675 C C . ARG A 1 83 ? 1.645 -7.057 5.305 1.00 80.19 83 ARG A C 1
ATOM 677 O O . ARG A 1 83 ? 1.244 -7.550 6.353 1.00 80.19 83 ARG A O 1
ATOM 684 N N . ARG A 1 84 ? 2.529 -6.059 5.269 1.00 78.31 84 ARG A N 1
ATOM 685 C CA . ARG A 1 84 ? 3.110 -5.446 6.472 1.00 78.31 84 ARG A CA 1
ATOM 686 C C . ARG A 1 84 ? 2.217 -4.358 7.073 1.00 78.31 84 ARG A C 1
ATOM 688 O O . ARG A 1 84 ? 2.238 -4.168 8.283 1.00 78.31 84 ARG A O 1
ATOM 695 N N . TYR A 1 85 ? 1.441 -3.680 6.235 1.00 76.12 85 TYR A N 1
ATOM 696 C CA . TYR A 1 85 ? 0.567 -2.569 6.585 1.00 76.12 85 TYR A CA 1
ATOM 697 C C . TYR A 1 85 ? -0.832 -2.808 5.993 1.00 76.12 85 TYR A C 1
ATOM 699 O O . TYR A 1 85 ? -1.152 -2.272 4.933 1.00 76.12 85 TYR A O 1
ATOM 707 N N . PRO A 1 86 ? -1.688 -3.605 6.657 1.00 71.12 86 PRO A N 1
ATOM 708 C CA . PRO A 1 86 ? -3.014 -3.950 6.135 1.00 71.12 86 PRO A CA 1
ATOM 709 C C . PRO A 1 86 ? -3.969 -2.747 6.034 1.00 71.12 86 PRO A C 1
ATOM 711 O O . PRO A 1 86 ? -4.968 -2.822 5.326 1.00 71.12 86 PRO A O 1
ATOM 714 N N . ALA A 1 87 ? -3.663 -1.637 6.715 1.00 72.56 87 ALA A N 1
ATOM 715 C CA . ALA A 1 87 ? -4.393 -0.371 6.613 1.00 72.56 87 ALA A CA 1
ATOM 716 C C . ALA A 1 87 ? -3.996 0.478 5.384 1.00 72.56 87 ALA A C 1
ATOM 718 O O . ALA A 1 87 ? -4.621 1.508 5.126 1.00 72.56 87 ALA A O 1
ATOM 719 N N . VAL A 1 88 ? -2.967 0.068 4.630 1.00 74.31 88 VAL A N 1
ATOM 720 C CA . VAL A 1 88 ? -2.511 0.757 3.417 1.00 74.31 88 VAL A CA 1
ATOM 721 C C . VAL A 1 88 ? -3.190 0.135 2.201 1.00 74.31 88 VAL A C 1
ATOM 723 O O . VAL A 1 88 ? -2.939 -1.016 1.844 1.00 74.31 88 VAL A O 1
ATOM 726 N N . MET A 1 89 ? -4.010 0.922 1.515 1.00 74.31 89 MET A N 1
ATOM 727 C CA . MET A 1 89 ? -4.516 0.582 0.194 1.00 74.31 89 MET A CA 1
ATOM 728 C C . MET A 1 89 ? -3.457 0.951 -0.845 1.00 74.31 89 MET A C 1
ATOM 730 O O . MET A 1 89 ? -3.085 2.114 -0.958 1.00 74.31 89 MET A O 1
ATOM 734 N N . VAL A 1 90 ? -2.952 -0.027 -1.600 1.00 75.94 90 VAL A N 1
ATOM 735 C CA . VAL A 1 90 ? -1.940 0.220 -2.639 1.00 75.94 90 VAL A CA 1
ATOM 736 C C . VAL A 1 90 ? -2.598 0.230 -4.016 1.00 75.94 90 VAL A C 1
ATOM 738 O O . VAL A 1 90 ? -3.223 -0.750 -4.416 1.00 75.94 90 VAL A O 1
ATOM 741 N N . GLN A 1 91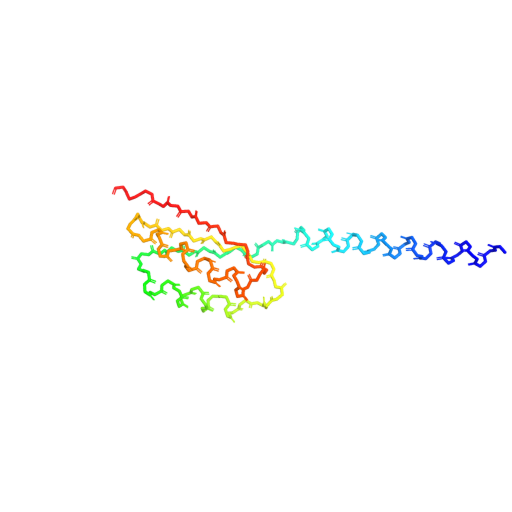 ? -2.431 1.323 -4.752 1.00 77.31 91 GLN A N 1
ATOM 742 C CA . GLN A 1 91 ? -2.836 1.471 -6.147 1.00 77.31 91 GLN A CA 1
ATOM 743 C C . GLN A 1 91 ? -1.586 1.522 -7.025 1.00 77.31 91 GLN A C 1
ATOM 745 O O . GLN A 1 91 ? -0.629 2.224 -6.706 1.00 77.31 91 GLN A O 1
ATOM 750 N N . ILE A 1 92 ? -1.569 0.760 -8.120 1.00 75.38 92 ILE A N 1
ATOM 751 C CA . ILE A 1 92 ? -0.402 0.663 -9.004 1.00 75.38 92 ILE A CA 1
ATOM 752 C C . ILE A 1 92 ? -0.790 1.162 -10.387 1.00 75.38 92 ILE A C 1
ATOM 754 O O . ILE A 1 92 ? -1.603 0.538 -11.070 1.00 75.38 92 ILE A O 1
ATOM 758 N N . ASN A 1 93 ? -0.149 2.242 -10.820 1.00 75.00 93 ASN A N 1
ATOM 759 C CA . ASN A 1 93 ? -0.378 2.848 -12.121 1.00 75.00 93 ASN A CA 1
ATOM 760 C C . ASN A 1 93 ? 0.808 2.585 -13.055 1.00 75.00 93 ASN A C 1
ATOM 762 O O . ASN A 1 93 ? 1.972 2.855 -12.749 1.00 75.00 93 ASN A O 1
ATOM 766 N N . ARG A 1 94 ? 0.510 2.028 -14.232 1.00 71.06 94 ARG A N 1
ATOM 767 C CA . ARG A 1 94 ? 1.504 1.814 -15.286 1.00 71.06 94 ARG A CA 1
ATOM 768 C C . ARG A 1 94 ? 1.613 3.084 -16.122 1.00 71.06 94 ARG A C 1
ATOM 770 O O . ARG A 1 94 ? 0.669 3.442 -16.821 1.00 71.06 94 ARG A O 1
ATOM 777 N N . ILE A 1 95 ? 2.777 3.725 -16.100 1.00 72.12 95 ILE A N 1
ATOM 778 C CA . ILE A 1 95 ? 3.083 4.839 -16.994 1.00 72.12 95 ILE A CA 1
ATOM 779 C C . ILE A 1 95 ? 3.612 4.250 -18.306 1.00 72.12 95 ILE A C 1
ATOM 781 O O . ILE A 1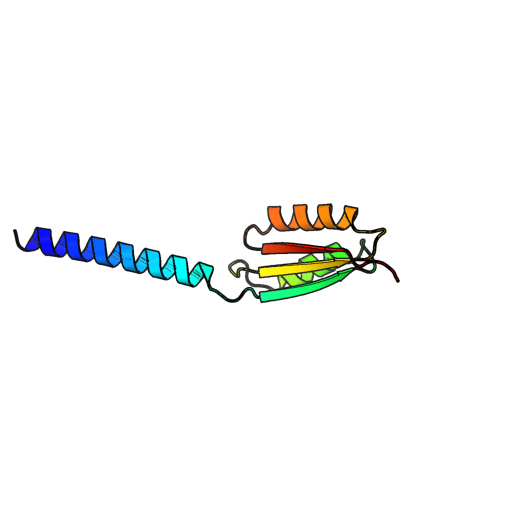 95 ? 4.640 3.566 -18.336 1.00 72.12 95 ILE A O 1
ATOM 785 N N . ALA A 1 96 ? 2.906 4.507 -19.408 1.00 65.25 96 ALA A N 1
ATOM 786 C CA . ALA A 1 96 ? 3.435 4.239 -20.738 1.00 65.25 96 ALA A CA 1
ATOM 787 C C . ALA A 1 96 ? 4.627 5.178 -20.985 1.00 65.25 96 ALA A C 1
ATOM 789 O O . ALA A 1 96 ? 4.472 6.398 -20.935 1.00 65.25 96 ALA A O 1
ATOM 790 N N . ALA A 1 97 ? 5.817 4.616 -21.215 1.00 59.59 97 ALA A N 1
ATOM 791 C CA . ALA A 1 97 ? 6.953 5.402 -21.686 1.00 59.59 97 ALA A CA 1
ATOM 792 C C . ALA A 1 97 ? 6.576 6.001 -23.053 1.00 59.59 97 ALA A C 1
ATOM 794 O O . ALA A 1 97 ? 6.193 5.249 -23.951 1.00 59.59 97 ALA A O 1
ATOM 795 N N . ARG A 1 98 ? 6.589 7.336 -23.154 1.00 55.91 98 ARG A N 1
ATOM 796 C CA . ARG A 1 98 ? 6.445 8.061 -24.423 1.00 55.91 98 ARG A CA 1
ATOM 797 C C . ARG A 1 98 ? 7.705 7.926 -25.261 1.00 55.91 98 ARG A C 1
ATOM 799 O O . ARG A 1 98 ? 8.797 7.921 -24.652 1.00 55.91 98 ARG A O 1
#

Organism: NCBI:txid690567

Foldseek 3Di:
DVVVVVVVVVVVVVVVVVVVVVVCLVPPDAAEAEAEDPDLVCRLVVVCVVVVVDDLPGQHEYEYEYEDVCQVSVVVSQVVCCVVRVSYHYHYHYDYDD

Radius 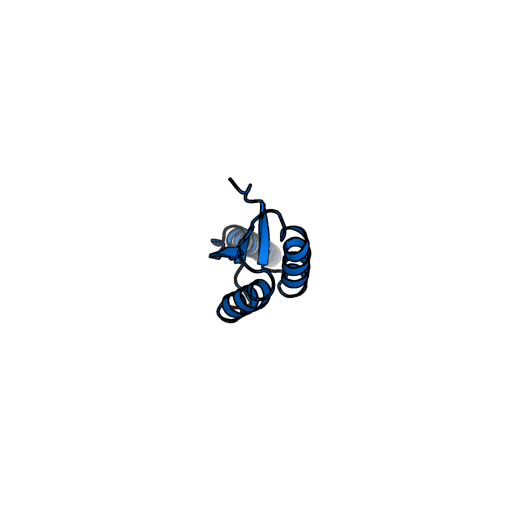of gyration: 20.76 Å; Cα contacts (8 Å, |Δi|>4): 95; chains: 1; bounding box: 58×19×58 Å

Nearest PDB structures (foldseek):
  6kpb-assembly1_C-2  TM=4.868E-01  e=3.796E-01  Arabidopsis thaliana
  6wxx-assembly2_C  TM=5.997E-01  e=9.679E-01  Treponema succinifaciens DSM 2489
  1jqe-assembly1_A  TM=5.163E-01  e=7.689E+00  Homo sapiens